Protein AF-A0A0B7IRH5-F1 (afdb_monomer_lite)

Structure (mmCIF, N/CA/C/O backbone):
data_AF-A0A0B7IRH5-F1
#
_entry.id   AF-A0A0B7IRH5-F1
#
loop_
_atom_site.group_PDB
_atom_site.id
_atom_site.type_symbol
_atom_site.label_atom_id
_atom_site.label_alt_id
_atom_site.label_comp_id
_atom_site.label_asym_id
_atom_site.label_entity_id
_atom_site.label_seq_id
_atom_site.pdbx_PDB_ins_code
_atom_site.Cartn_x
_atom_site.Cartn_y
_atom_site.Cartn_z
_atom_site.occupancy
_atom_site.B_iso_or_equiv
_atom_site.auth_seq_id
_atom_site.auth_comp_id
_atom_site.auth_asym_id
_atom_site.auth_atom_id
_atom_site.pdbx_PDB_model_num
ATOM 1 N N . MET A 1 1 ? -36.089 10.196 22.923 1.00 71.38 1 MET A N 1
ATOM 2 C CA . MET A 1 1 ? -34.919 9.959 22.041 1.00 71.38 1 MET A CA 1
ATOM 3 C C . MET A 1 1 ? -33.568 10.157 22.741 1.00 71.38 1 MET A C 1
ATOM 5 O O . MET A 1 1 ? -32.661 9.388 22.464 1.00 71.38 1 MET A O 1
ATOM 9 N N . PHE A 1 2 ? -33.430 11.099 23.689 1.00 75.88 2 PHE A N 1
ATOM 10 C CA . PHE A 1 2 ? -32.184 11.326 24.455 1.00 75.88 2 PHE A CA 1
ATOM 11 C C . PHE A 1 2 ? -31.640 10.102 25.220 1.00 75.88 2 PHE A C 1
ATOM 13 O O . PHE A 1 2 ? -30.429 9.938 25.331 1.00 75.88 2 PHE A O 1
ATOM 20 N N . ILE A 1 3 ? -32.523 9.212 25.679 1.00 86.00 3 ILE A N 1
ATOM 21 C CA . ILE A 1 3 ? -32.161 7.984 26.408 1.00 86.00 3 ILE A CA 1
ATOM 22 C C . ILE A 1 3 ? -31.302 7.038 25.549 1.00 86.00 3 ILE A C 1
ATOM 24 O O . ILE A 1 3 ? -30.361 6.433 26.054 1.00 86.00 3 ILE A O 1
ATOM 28 N N . TYR A 1 4 ? -31.554 6.960 24.237 1.00 89.12 4 TYR A N 1
ATOM 29 C CA . TYR A 1 4 ? -30.753 6.124 23.336 1.00 89.12 4 TYR A CA 1
ATOM 30 C C . TYR A 1 4 ? -29.306 6.614 23.220 1.00 89.12 4 TYR A C 1
ATOM 32 O O . TYR A 1 4 ? -28.387 5.803 23.164 1.00 89.12 4 TYR A O 1
ATOM 40 N N . ILE A 1 5 ? -29.093 7.933 23.234 1.00 90.81 5 ILE A N 1
ATOM 41 C CA . ILE A 1 5 ? -27.755 8.536 23.155 1.00 90.81 5 ILE A CA 1
ATOM 42 C C . ILE A 1 5 ? -26.970 8.275 24.449 1.00 90.81 5 ILE A C 1
ATOM 44 O O . ILE A 1 5 ? -25.772 8.002 24.396 1.00 90.81 5 ILE A O 1
ATOM 48 N N . GLN A 1 6 ? -27.637 8.307 25.608 1.00 87.44 6 GLN A N 1
ATOM 49 C CA . GLN A 1 6 ? -27.023 7.943 26.890 1.00 87.44 6 GLN A CA 1
ATOM 50 C C . GLN A 1 6 ? -26.656 6.460 26.947 1.00 87.44 6 GLN A C 1
ATOM 52 O O . GLN A 1 6 ? -25.513 6.148 27.262 1.00 87.44 6 GLN A O 1
ATOM 57 N N . LEU A 1 7 ? -27.563 5.564 26.547 1.00 90.56 7 LEU A N 1
ATOM 58 C CA . LEU A 1 7 ? -27.285 4.126 26.484 1.00 90.56 7 LEU A CA 1
ATOM 59 C C . LEU A 1 7 ? -26.096 3.809 25.570 1.00 90.56 7 LEU A C 1
ATOM 61 O O . LEU A 1 7 ? -25.189 3.084 25.972 1.00 90.56 7 LEU A O 1
ATOM 65 N N . PHE A 1 8 ? -26.046 4.409 24.376 1.00 93.62 8 PHE A N 1
ATOM 66 C CA . PHE A 1 8 ? -24.900 4.260 23.474 1.00 93.62 8 PHE A CA 1
ATOM 67 C C . PHE A 1 8 ? -23.595 4.751 24.109 1.00 93.62 8 PHE A C 1
ATOM 69 O O . PHE A 1 8 ? -22.562 4.090 23.990 1.00 93.62 8 PHE A O 1
ATOM 76 N N . LYS A 1 9 ? -23.633 5.889 24.813 1.00 92.56 9 LYS A N 1
ATOM 77 C CA . LYS A 1 9 ? -22.470 6.436 25.522 1.00 92.56 9 LYS A CA 1
ATOM 78 C C . LYS A 1 9 ? -21.999 5.502 26.643 1.00 92.56 9 LYS A C 1
ATOM 80 O O . LYS A 1 9 ? -20.794 5.306 26.797 1.00 92.56 9 LYS A O 1
ATOM 85 N N . GLU A 1 10 ? -22.924 4.905 27.389 1.00 91.00 10 GLU A N 1
ATOM 86 C CA . GLU A 1 10 ? -22.640 3.944 28.459 1.00 91.00 10 GLU A CA 1
ATOM 87 C C . GLU A 1 10 ? -21.970 2.676 27.907 1.00 91.00 10 GLU A C 1
ATOM 89 O O . GLU A 1 10 ? -20.906 2.274 28.383 1.00 91.00 10 GLU A O 1
ATOM 94 N N . SER A 1 11 ? -22.540 2.089 26.846 1.00 93.69 11 SER A N 1
ATOM 95 C CA . SER A 1 11 ? -22.007 0.886 26.195 1.00 93.69 11 SER A CA 1
ATOM 96 C C . SER A 1 11 ? -20.635 1.123 25.560 1.00 93.69 11 SER A C 1
ATOM 98 O O . SER A 1 11 ? -19.750 0.274 25.667 1.00 93.69 11 SER A O 1
ATOM 100 N N . PHE A 1 12 ? -20.416 2.290 24.949 1.00 94.19 12 PHE A N 1
ATOM 101 C CA . PHE A 1 12 ? -19.123 2.647 24.363 1.00 94.19 12 PHE A CA 1
ATOM 102 C C . PHE A 1 12 ? -18.045 2.848 25.436 1.00 94.19 12 PHE A C 1
ATOM 104 O O . PHE A 1 12 ? -16.923 2.356 25.309 1.00 94.19 12 PHE A O 1
ATOM 111 N N . ASN A 1 13 ? -18.394 3.515 26.540 1.00 92.94 13 ASN A N 1
ATOM 112 C CA . ASN A 1 13 ? -17.483 3.710 27.664 1.00 92.94 13 ASN A CA 1
ATOM 113 C C . ASN A 1 13 ? -17.130 2.379 28.357 1.00 92.94 13 ASN A C 1
ATOM 115 O O . ASN A 1 13 ? -15.984 2.173 28.761 1.00 92.94 13 ASN A O 1
ATOM 119 N N . PHE A 1 14 ? -18.093 1.457 28.451 1.00 91.62 14 PHE A N 1
ATOM 120 C CA . PHE A 1 14 ? -17.866 0.097 28.938 1.00 91.62 14 PHE A CA 1
ATOM 121 C C . PHE A 1 14 ? -16.908 -0.686 28.029 1.00 91.62 14 PHE A C 1
ATOM 123 O O . PHE A 1 14 ? -15.936 -1.263 28.516 1.00 91.62 14 PHE A O 1
ATOM 130 N N . ALA A 1 15 ? -17.113 -0.636 26.709 1.00 90.50 15 ALA A N 1
ATOM 131 C CA . ALA A 1 15 ? -16.235 -1.294 25.743 1.00 90.50 15 ALA A CA 1
ATOM 132 C C . ALA A 1 15 ? -14.791 -0.763 25.811 1.00 90.50 15 ALA A C 1
ATOM 134 O O . ALA A 1 15 ? -13.846 -1.550 25.847 1.00 90.50 15 ALA A O 1
ATOM 135 N N . ILE A 1 16 ? -14.602 0.559 25.907 1.00 91.00 16 ILE A N 1
ATOM 136 C CA . ILE A 1 16 ? -13.267 1.168 26.045 1.00 91.00 16 ILE A CA 1
ATOM 137 C C . ILE A 1 16 ? -12.573 0.719 27.335 1.00 91.00 16 ILE A C 1
ATOM 139 O O . ILE A 1 16 ? -11.374 0.425 27.311 1.00 91.00 16 ILE A O 1
ATOM 143 N N . LYS A 1 17 ? -13.300 0.653 28.458 1.00 89.44 17 LYS A N 1
ATOM 144 C CA . LYS A 1 17 ? -12.757 0.125 29.718 1.00 89.44 17 LYS A CA 1
ATOM 145 C C . LYS A 1 17 ? -12.322 -1.333 29.566 1.00 89.44 17 LYS A C 1
ATOM 147 O O . LYS A 1 17 ? -11.167 -1.638 29.843 1.00 89.44 17 LYS A O 1
ATOM 152 N N . ALA A 1 18 ? -13.181 -2.189 29.014 1.00 87.25 18 ALA A N 1
ATOM 153 C CA . ALA A 1 18 ? -12.875 -3.604 28.801 1.00 87.25 18 ALA A CA 1
ATOM 154 C C . ALA A 1 18 ? -11.661 -3.827 27.873 1.00 87.25 18 ALA A C 1
ATOM 156 O O . ALA A 1 18 ? -10.829 -4.702 28.125 1.00 87.25 18 ALA A O 1
ATOM 157 N N . LEU A 1 19 ? -11.512 -3.005 26.824 1.00 88.19 19 LEU A N 1
ATOM 158 C CA . LEU A 1 19 ? -10.350 -3.042 25.928 1.00 88.19 19 LEU A CA 1
ATOM 159 C C . LEU A 1 19 ? -9.048 -2.631 26.637 1.00 88.19 19 LEU A C 1
ATOM 161 O O . LEU A 1 19 ? -7.987 -3.188 26.342 1.00 88.19 19 LEU A O 1
ATOM 165 N N . ARG A 1 20 ? -9.126 -1.670 27.569 1.00 85.44 20 ARG A N 1
ATOM 166 C CA . ARG A 1 20 ? -7.993 -1.198 28.383 1.00 85.44 20 ARG A CA 1
ATOM 167 C C . ARG A 1 20 ? -7.605 -2.147 29.511 1.00 85.44 20 ARG A C 1
ATOM 169 O O . ARG A 1 20 ? -6.443 -2.100 29.911 1.00 85.44 20 ARG A O 1
ATOM 176 N N . ASP A 1 21 ? -8.516 -2.978 30.006 1.00 89.06 21 ASP A N 1
ATOM 177 C CA . ASP A 1 21 ? -8.206 -3.975 31.038 1.00 89.06 21 ASP A CA 1
ATOM 178 C C . ASP A 1 21 ? -7.342 -5.117 30.475 1.00 89.06 21 ASP A C 1
ATOM 180 O O . ASP A 1 21 ? -6.467 -5.636 31.163 1.00 89.06 21 ASP A O 1
ATOM 184 N N . ASN A 1 22 ? -7.494 -5.448 29.185 1.00 88.06 22 ASN A N 1
ATOM 185 C CA . ASN A 1 22 ? -6.726 -6.496 28.497 1.00 88.06 22 ASN A CA 1
ATOM 186 C C . ASN A 1 22 ? -5.774 -5.943 27.423 1.00 88.06 22 ASN A C 1
ATOM 188 O O . ASN A 1 22 ? -5.801 -6.379 26.269 1.00 88.06 22 ASN A O 1
ATOM 192 N N . LYS A 1 23 ? -4.899 -5.005 27.812 1.00 83.56 23 LYS A N 1
ATOM 193 C CA . LYS A 1 23 ? -4.013 -4.261 26.892 1.00 83.56 23 LYS A CA 1
ATOM 194 C C . LYS A 1 23 ? -3.192 -5.144 25.954 1.00 83.56 23 LYS A C 1
ATOM 196 O O . LYS A 1 23 ? -3.058 -4.808 24.787 1.00 83.56 23 LYS A O 1
ATOM 201 N N . LEU A 1 24 ? -2.641 -6.258 26.441 1.00 91.75 24 LEU A N 1
ATOM 202 C CA . LEU A 1 24 ? -1.759 -7.106 25.631 1.00 91.75 24 LEU A CA 1
ATOM 203 C C . LEU A 1 24 ? -2.528 -7.786 24.489 1.00 91.75 24 LEU A C 1
ATOM 205 O O . LEU A 1 24 ? -2.112 -7.735 23.337 1.00 91.75 24 LEU A O 1
ATOM 209 N N . ARG A 1 25 ? -3.686 -8.381 24.794 1.00 92.69 25 ARG A N 1
ATOM 210 C CA . ARG A 1 25 ? -4.498 -9.106 23.807 1.00 92.69 25 ARG A CA 1
ATOM 211 C C . ARG A 1 25 ? -5.052 -8.169 22.736 1.00 92.69 25 ARG A C 1
ATOM 213 O O . ARG A 1 25 ? -5.003 -8.489 21.552 1.00 92.69 25 ARG A O 1
ATOM 220 N N . THR A 1 26 ? -5.593 -7.029 23.154 1.00 92.38 26 THR A N 1
ATOM 221 C CA . THR A 1 26 ? -6.221 -6.067 22.243 1.00 92.38 26 THR A CA 1
ATOM 222 C C . THR A 1 26 ? -5.180 -5.358 21.383 1.00 92.38 26 THR A C 1
ATOM 224 O O . THR A 1 26 ? -5.403 -5.197 20.186 1.00 92.38 26 THR A O 1
ATOM 227 N N . PHE A 1 27 ? -4.014 -5.026 21.945 1.00 93.44 27 PHE A N 1
ATOM 228 C CA . PHE A 1 27 ? -2.918 -4.407 21.202 1.00 93.44 27 PHE A CA 1
ATOM 229 C C . PHE A 1 27 ? -2.318 -5.343 20.149 1.00 93.44 27 PHE A C 1
ATOM 231 O O . PHE A 1 27 ? -2.220 -4.947 18.991 1.00 93.44 27 PHE A O 1
ATOM 238 N N . LEU A 1 28 ? -1.975 -6.590 20.505 1.00 93.31 28 LEU A N 1
ATOM 239 C CA . LEU A 1 28 ? -1.399 -7.545 19.547 1.00 93.31 28 LEU A CA 1
ATOM 240 C C . LEU A 1 28 ? -2.372 -7.868 18.402 1.00 93.31 28 LEU A C 1
ATOM 242 O O . LEU A 1 28 ? -1.945 -7.973 17.255 1.00 93.31 28 LEU A O 1
ATOM 246 N N . SER A 1 29 ? -3.671 -7.987 18.697 1.00 94.12 29 SER A N 1
ATOM 247 C CA . SER A 1 29 ? -4.701 -8.229 17.677 1.00 94.12 29 SER A CA 1
ATOM 248 C C . SER A 1 29 ? -4.833 -7.050 16.707 1.00 94.12 29 SER A C 1
ATOM 250 O O . SER A 1 29 ? -4.809 -7.235 15.491 1.00 94.12 29 SER A O 1
ATOM 252 N N . LEU A 1 30 ? -4.892 -5.823 17.236 1.00 94.06 30 LEU A N 1
ATOM 253 C CA . LEU A 1 30 ? -4.966 -4.614 16.418 1.00 94.06 30 LEU A CA 1
ATOM 254 C C . LEU A 1 30 ? -3.724 -4.464 15.527 1.00 94.06 30 LEU A C 1
ATOM 256 O O . LEU A 1 30 ? -3.858 -4.191 14.338 1.00 94.06 30 LEU A O 1
ATOM 260 N N . LEU A 1 31 ? -2.531 -4.679 16.088 1.00 95.56 31 LEU A N 1
ATOM 261 C CA . LEU A 1 31 ? -1.258 -4.577 15.371 1.00 95.56 31 LEU A CA 1
ATOM 262 C C . LEU A 1 31 ? -1.160 -5.637 14.257 1.00 95.56 31 LEU A C 1
ATOM 264 O O . LEU A 1 31 ? -0.734 -5.340 13.144 1.00 95.56 31 LEU A O 1
ATOM 268 N N . GLY A 1 32 ? -1.612 -6.866 14.522 1.00 96.56 32 GLY A N 1
ATOM 269 C CA . GLY A 1 32 ? -1.643 -7.925 13.512 1.00 96.56 32 GLY A CA 1
ATOM 270 C C . GLY A 1 32 ? -2.526 -7.567 12.315 1.00 96.56 32 GLY A C 1
ATOM 271 O O . GLY A 1 32 ? -2.100 -7.696 11.167 1.00 96.56 32 GLY A O 1
ATOM 272 N N . VAL A 1 33 ? -3.736 -7.060 12.570 1.00 96.56 33 VAL A N 1
ATOM 273 C CA . VAL A 1 33 ? -4.666 -6.661 11.502 1.00 96.56 33 VAL A CA 1
ATOM 274 C C . VAL A 1 33 ? -4.135 -5.463 10.709 1.00 96.56 33 VAL A C 1
ATOM 276 O O . VAL A 1 33 ? -4.217 -5.467 9.481 1.00 96.56 33 VAL A O 1
ATOM 279 N N . THR A 1 34 ? -3.555 -4.455 11.368 1.00 96.56 34 THR A N 1
ATOM 280 C CA . THR A 1 34 ? -3.030 -3.265 10.675 1.00 96.56 34 THR A CA 1
ATOM 281 C C . THR A 1 34 ? -1.846 -3.606 9.776 1.00 96.56 34 THR A C 1
ATOM 283 O O . THR A 1 34 ? -1.820 -3.175 8.623 1.00 96.56 34 THR A O 1
ATOM 286 N N . VAL A 1 35 ? -0.906 -4.429 10.251 1.00 97.31 35 VAL A N 1
ATOM 287 C CA . VAL A 1 35 ? 0.232 -4.895 9.441 1.00 97.31 35 VAL A CA 1
ATOM 288 C C . VAL A 1 35 ? -0.235 -5.799 8.299 1.00 97.31 35 VAL A C 1
ATOM 290 O O . VAL A 1 35 ? 0.272 -5.676 7.185 1.00 97.31 35 VAL A O 1
ATOM 293 N N . GLY A 1 36 ? -1.234 -6.657 8.534 1.00 96.62 36 GLY A N 1
ATOM 294 C CA . GLY A 1 36 ? -1.795 -7.535 7.505 1.00 96.62 36 GLY A CA 1
ATOM 295 C C . GLY A 1 36 ? -2.414 -6.763 6.338 1.00 96.62 36 GLY A C 1
ATOM 296 O O . GLY A 1 36 ? -2.048 -6.983 5.183 1.00 96.62 36 GLY A O 1
ATOM 297 N N . ILE A 1 37 ? -3.301 -5.808 6.631 1.00 97.25 37 ILE A N 1
ATOM 298 C CA . ILE A 1 37 ? -3.944 -4.983 5.596 1.00 97.25 37 ILE A CA 1
ATOM 299 C C . ILE A 1 37 ? -2.902 -4.111 4.878 1.00 97.25 37 ILE A C 1
ATOM 301 O O . ILE A 1 37 ? -2.934 -4.000 3.652 1.00 97.25 37 ILE A O 1
ATOM 305 N N . PHE A 1 38 ? -1.940 -3.543 5.614 1.00 97.25 38 PHE A N 1
ATOM 306 C CA . PHE A 1 38 ? -0.870 -2.733 5.028 1.00 97.25 38 PHE A CA 1
ATOM 307 C C . PH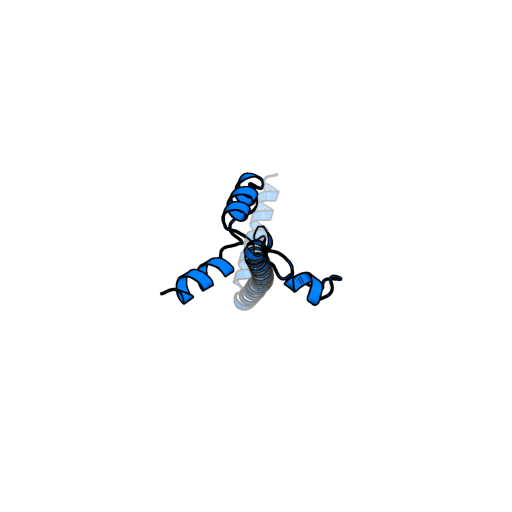E A 1 38 ? 0.006 -3.534 4.054 1.00 97.25 38 PHE A C 1
ATOM 309 O O . PHE A 1 38 ? 0.343 -3.038 2.981 1.00 97.25 38 PHE A O 1
ATOM 316 N N . SER A 1 39 ? 0.330 -4.788 4.385 1.00 97.50 39 SER A N 1
ATOM 317 C CA . SER A 1 39 ? 1.112 -5.670 3.515 1.00 97.50 39 SER A CA 1
ATOM 318 C C . SER A 1 39 ? 0.410 -5.935 2.180 1.00 97.50 39 SER A C 1
ATOM 320 O O . SER A 1 39 ? 1.034 -5.780 1.130 1.00 97.50 39 SER A O 1
ATOM 322 N N . ILE A 1 40 ? -0.890 -6.250 2.200 1.00 97.69 40 ILE A N 1
ATOM 323 C CA . ILE A 1 40 ? -1.665 -6.527 0.980 1.00 97.69 40 ILE A CA 1
ATOM 324 C C . ILE A 1 40 ? -1.727 -5.288 0.079 1.00 97.69 40 ILE A C 1
ATOM 326 O O . ILE A 1 40 ? -1.445 -5.380 -1.115 1.00 97.69 40 ILE A O 1
ATOM 330 N N . ILE A 1 41 ? -2.042 -4.118 0.646 1.00 97.44 41 ILE A N 1
ATOM 331 C CA . ILE A 1 41 ? -2.126 -2.862 -0.117 1.00 97.44 41 ILE A CA 1
ATOM 332 C C . ILE A 1 41 ? -0.759 -2.495 -0.713 1.00 97.44 41 ILE A C 1
ATOM 334 O O . ILE A 1 41 ? -0.683 -2.085 -1.872 1.00 97.44 41 ILE A O 1
ATOM 338 N N . SER A 1 42 ? 0.320 -2.672 0.056 1.00 97.38 42 SER A N 1
ATOM 339 C CA . SER A 1 42 ? 1.690 -2.378 -0.378 1.00 97.38 42 SER A CA 1
ATOM 340 C C . SER A 1 42 ? 2.115 -3.231 -1.574 1.00 97.38 42 SER A C 1
ATOM 342 O O . SER A 1 42 ? 2.598 -2.693 -2.569 1.00 97.38 42 SER A O 1
ATOM 344 N N . VAL A 1 43 ? 1.874 -4.546 -1.526 1.00 97.81 43 VAL A N 1
ATOM 345 C CA . VAL A 1 43 ? 2.224 -5.457 -2.628 1.00 97.81 43 VAL A CA 1
ATOM 346 C C . VAL A 1 43 ? 1.443 -5.118 -3.894 1.00 97.81 43 VAL A C 1
ATOM 348 O O . VAL A 1 43 ? 2.049 -5.018 -4.958 1.00 97.81 43 VAL A O 1
ATOM 351 N N . LEU A 1 44 ? 0.130 -4.884 -3.789 1.00 97.31 44 LEU A N 1
ATOM 352 C CA . LEU A 1 44 ? -0.690 -4.497 -4.943 1.00 97.31 44 LEU A CA 1
ATOM 353 C C . LEU A 1 44 ? -0.177 -3.197 -5.572 1.00 97.31 44 LEU A C 1
ATOM 355 O O . LEU A 1 44 ? 0.075 -3.144 -6.771 1.00 97.31 44 LEU A O 1
ATOM 359 N N . SER A 1 45 ? 0.104 -2.193 -4.741 1.00 96.81 45 SER A N 1
ATOM 360 C CA . SER A 1 45 ? 0.619 -0.897 -5.196 1.00 96.81 45 SER A CA 1
ATOM 361 C C . SER A 1 45 ? 1.995 -1.015 -5.857 1.00 96.81 45 SER A C 1
ATOM 363 O O . SER A 1 45 ? 2.267 -0.351 -6.855 1.00 96.81 45 SER A O 1
ATOM 365 N N . ALA A 1 46 ? 2.875 -1.859 -5.315 1.00 96.88 46 ALA A N 1
ATOM 366 C CA . ALA A 1 46 ? 4.198 -2.102 -5.877 1.00 96.88 46 ALA A CA 1
ATOM 367 C C . ALA A 1 46 ? 4.114 -2.794 -7.245 1.00 96.88 46 ALA A C 1
ATOM 369 O O . ALA A 1 46 ? 4.806 -2.384 -8.177 1.00 96.88 46 ALA A O 1
ATOM 370 N N . VAL A 1 47 ? 3.247 -3.803 -7.382 1.00 96.75 47 VAL A N 1
ATOM 371 C CA . VAL A 1 47 ? 3.015 -4.506 -8.652 1.00 96.75 47 VAL A CA 1
ATOM 372 C C . VAL A 1 47 ? 2.413 -3.564 -9.691 1.00 96.75 47 VAL A C 1
ATOM 374 O O . VAL A 1 47 ? 2.909 -3.512 -10.815 1.00 96.75 47 VAL A O 1
ATOM 377 N N . ASP A 1 48 ? 1.406 -2.776 -9.318 1.00 95.38 48 ASP A N 1
ATOM 378 C CA . ASP A 1 48 ? 0.769 -1.817 -10.222 1.00 95.38 48 ASP A CA 1
ATOM 379 C C . ASP A 1 48 ? 1.747 -0.726 -10.669 1.00 95.38 48 ASP A C 1
ATOM 381 O O . ASP A 1 48 ? 1.821 -0.395 -11.854 1.00 95.38 48 ASP A O 1
ATOM 385 N N . SER A 1 49 ? 2.550 -0.205 -9.738 1.00 94.50 49 SER A N 1
ATOM 386 C CA . SER A 1 49 ? 3.599 0.775 -10.025 1.00 94.50 49 SER A CA 1
ATOM 387 C C . SER A 1 49 ? 4.649 0.214 -10.982 1.00 94.50 49 SER A C 1
ATOM 389 O O . SER A 1 49 ? 5.007 0.865 -11.963 1.00 94.50 49 SER A O 1
ATOM 391 N N . LEU A 1 50 ? 5.101 -1.022 -10.750 1.00 93.88 50 LEU A N 1
ATOM 392 C CA . LEU A 1 50 ? 6.067 -1.681 -11.620 1.00 93.88 50 LEU A CA 1
ATOM 393 C C . LEU A 1 50 ? 5.484 -1.928 -13.013 1.00 93.88 50 LEU A C 1
ATOM 395 O O . LEU A 1 50 ? 6.133 -1.623 -14.009 1.00 93.88 50 LEU A O 1
ATOM 399 N N . ASN A 1 51 ? 4.254 -2.435 -13.096 1.00 92.94 51 ASN A N 1
ATOM 400 C CA . ASN A 1 51 ? 3.585 -2.683 -14.367 1.00 92.94 51 ASN A CA 1
ATOM 401 C C . ASN A 1 51 ? 3.419 -1.383 -15.166 1.00 92.94 51 ASN A C 1
ATOM 403 O O . ASN A 1 51 ? 3.740 -1.329 -16.352 1.00 92.94 51 ASN A O 1
ATOM 407 N N . ARG A 1 52 ? 2.998 -0.307 -14.498 1.00 90.38 52 ARG A N 1
ATOM 408 C CA . ARG A 1 52 ? 2.898 1.018 -15.105 1.00 90.38 52 ARG A CA 1
ATOM 409 C C . ARG A 1 52 ? 4.258 1.534 -15.567 1.00 90.38 52 ARG A C 1
ATOM 411 O O . ARG A 1 52 ? 4.359 2.008 -16.692 1.00 90.38 52 ARG A O 1
ATOM 418 N N . ASN A 1 53 ? 5.298 1.415 -14.748 1.00 88.62 53 ASN A N 1
ATOM 419 C CA . ASN A 1 53 ? 6.639 1.857 -15.116 1.00 88.62 53 ASN A CA 1
ATOM 420 C C . ASN A 1 53 ? 7.179 1.072 -16.321 1.00 88.62 53 ASN A C 1
ATOM 422 O O . ASN A 1 53 ? 7.729 1.665 -17.244 1.00 88.62 53 ASN A O 1
ATOM 426 N N . ILE A 1 54 ? 6.974 -0.245 -16.361 1.00 87.56 54 ILE A N 1
ATOM 427 C CA . ILE A 1 54 ? 7.357 -1.084 -17.501 1.00 87.56 54 ILE A CA 1
ATOM 428 C C . ILE A 1 54 ? 6.579 -0.669 -18.753 1.00 87.56 54 ILE A C 1
ATOM 430 O O . ILE A 1 54 ? 7.187 -0.457 -19.800 1.00 87.56 54 ILE A O 1
ATOM 434 N N . GLN A 1 55 ? 5.259 -0.498 -18.655 1.00 82.69 55 GLN A N 1
ATOM 435 C CA . GLN A 1 55 ? 4.438 -0.044 -19.778 1.00 82.69 55 GLN A CA 1
ATOM 436 C C . GLN A 1 55 ? 4.839 1.347 -20.268 1.00 82.69 55 GLN A C 1
ATOM 438 O O . GLN A 1 55 ? 4.866 1.557 -21.474 1.00 82.69 55 GLN A O 1
ATOM 443 N N . GLU A 1 56 ? 5.173 2.286 -19.384 1.00 80.25 56 GLU A N 1
ATOM 444 C CA . GLU A 1 56 ? 5.632 3.629 -19.755 1.00 80.25 56 GLU A CA 1
ATOM 445 C C . GLU A 1 56 ? 6.990 3.583 -20.471 1.00 80.25 56 GLU A C 1
ATOM 447 O O . GLU A 1 56 ? 7.140 4.193 -21.530 1.00 80.25 56 GLU A O 1
ATOM 452 N N . ASN A 1 57 ? 7.955 2.810 -19.959 1.00 76.50 57 ASN A N 1
ATOM 453 C CA . ASN A 1 57 ? 9.269 2.657 -20.591 1.00 76.50 57 ASN A CA 1
ATOM 454 C C . ASN A 1 57 ? 9.178 1.960 -21.959 1.00 76.50 57 ASN A C 1
ATOM 456 O O . ASN A 1 57 ? 9.786 2.414 -22.927 1.00 76.50 57 ASN A O 1
ATOM 460 N N . LEU A 1 58 ? 8.391 0.884 -22.062 1.00 70.12 58 LEU A N 1
ATOM 461 C CA . LEU A 1 58 ? 8.182 0.166 -23.322 1.00 70.12 58 LEU A CA 1
ATOM 462 C C . LEU A 1 58 ? 7.346 0.982 -24.314 1.00 70.12 58 LEU A C 1
ATOM 464 O O . LEU A 1 58 ? 7.691 1.043 -25.488 1.00 70.12 58 LEU A O 1
ATOM 468 N N . SER A 1 59 ? 6.306 1.686 -23.858 1.00 62.41 59 SER A N 1
ATOM 469 C CA . SER A 1 59 ? 5.533 2.599 -24.713 1.00 62.41 59 SER A CA 1
ATOM 470 C C . SER A 1 59 ? 6.380 3.769 -25.207 1.00 62.41 59 SER A C 1
ATOM 472 O O . SER A 1 59 ? 6.152 4.245 -26.312 1.00 62.41 59 SER A O 1
ATOM 474 N N . GLY A 1 60 ? 7.356 4.239 -24.425 1.00 59.34 60 GLY A N 1
ATOM 475 C CA . GLY A 1 60 ? 8.315 5.252 -24.869 1.00 59.34 60 GLY A CA 1
ATOM 476 C C . GLY A 1 60 ? 9.212 4.771 -26.015 1.00 59.34 60 GLY A C 1
ATOM 477 O O . GLY A 1 60 ? 9.579 5.569 -26.874 1.00 59.34 60 GLY A O 1
ATOM 478 N N . LEU A 1 61 ? 9.517 3.471 -26.057 1.00 59.34 61 LEU A N 1
ATOM 479 C CA . LEU A 1 61 ? 10.280 2.831 -27.133 1.00 59.34 61 LEU A CA 1
ATOM 480 C C . LEU A 1 61 ? 9.407 2.468 -28.349 1.00 59.34 61 LEU A C 1
ATOM 482 O O . LEU A 1 61 ? 9.894 2.525 -29.474 1.00 59.34 61 LEU A O 1
ATOM 486 N N . ASP A 1 62 ? 8.132 2.130 -28.140 1.00 56.41 62 ASP A N 1
ATOM 487 C CA . ASP A 1 62 ? 7.249 1.577 -29.178 1.00 56.41 62 ASP A CA 1
ATOM 488 C C . ASP A 1 62 ? 6.301 2.608 -29.824 1.00 56.41 62 ASP A C 1
ATOM 490 O O . ASP A 1 62 ? 5.943 2.477 -30.991 1.00 56.41 62 ASP A O 1
ATOM 494 N N . LYS A 1 63 ? 5.899 3.689 -29.132 1.00 53.22 63 LYS A N 1
ATOM 495 C CA . LYS A 1 63 ? 4.804 4.535 -29.651 1.00 53.22 63 LYS A CA 1
ATOM 496 C C . LYS A 1 63 ? 5.140 5.413 -30.853 1.00 53.22 63 LYS A C 1
ATOM 498 O O . LYS A 1 63 ? 4.197 5.788 -31.536 1.00 53.22 63 LYS A O 1
ATOM 503 N N . ASN A 1 64 ? 6.398 5.784 -31.112 1.00 52.97 64 ASN A N 1
ATOM 504 C CA . ASN A 1 64 ? 6.694 6.810 -32.133 1.00 52.97 64 ASN A CA 1
ATOM 505 C C . ASN A 1 64 ? 8.018 6.650 -32.910 1.00 52.97 64 ASN A C 1
ATOM 507 O O . ASN A 1 64 ? 8.337 7.517 -33.725 1.00 52.97 64 ASN A O 1
ATOM 511 N N . ALA A 1 65 ? 8.789 5.575 -32.715 1.00 54.50 65 ALA A N 1
ATOM 512 C CA . ALA A 1 65 ? 10.070 5.395 -33.402 1.00 54.50 65 ALA A CA 1
ATOM 513 C C . ALA A 1 65 ? 9.910 4.579 -34.699 1.00 54.50 65 ALA A C 1
ATOM 515 O O . ALA A 1 65 ? 10.061 3.360 -34.720 1.00 54.50 65 ALA A O 1
ATOM 516 N N . MET A 1 66 ? 9.621 5.251 -35.817 1.00 53.00 66 MET A N 1
ATOM 517 C CA . MET A 1 66 ? 9.672 4.614 -37.139 1.00 53.00 66 MET A CA 1
ATOM 518 C C . MET A 1 66 ? 11.125 4.559 -37.634 1.00 53.00 66 MET A C 1
ATOM 520 O O . MET A 1 66 ? 11.712 5.582 -37.993 1.00 53.00 66 MET A O 1
ATOM 524 N N . TYR A 1 67 ? 11.705 3.358 -37.674 1.00 55.03 67 TYR A N 1
ATOM 525 C CA . TYR A 1 67 ? 13.045 3.124 -38.216 1.00 55.03 67 TYR A CA 1
ATOM 526 C C . TYR A 1 67 ? 12.982 2.914 -39.733 1.00 55.03 67 TYR A C 1
ATOM 528 O O . TYR A 1 67 ? 12.557 1.862 -40.210 1.00 55.03 67 TYR A O 1
ATOM 536 N N . ILE A 1 68 ? 13.443 3.898 -40.507 1.00 59.34 68 ILE A N 1
ATOM 537 C CA . ILE A 1 68 ? 13.562 3.779 -41.965 1.00 59.34 68 ILE A CA 1
ATOM 538 C C . ILE A 1 68 ? 14.971 3.281 -42.279 1.00 59.34 68 ILE A C 1
ATOM 540 O O . ILE A 1 68 ? 15.958 4.000 -42.128 1.00 59.34 68 ILE A O 1
ATOM 544 N N . SER A 1 69 ? 15.087 2.022 -42.692 1.00 59.66 69 SER A N 1
ATOM 545 C CA . SER A 1 69 ? 16.373 1.430 -43.057 1.00 59.66 69 SER A CA 1
ATOM 546 C C . SER A 1 69 ? 16.239 0.510 -44.268 1.00 59.66 69 SER A C 1
ATOM 548 O O . SER A 1 69 ? 15.190 -0.080 -44.511 1.00 59.66 69 SER A O 1
ATOM 550 N N . LYS A 1 70 ? 17.328 0.385 -45.040 1.00 57.00 70 LYS A N 1
ATOM 551 C CA . LYS A 1 70 ? 17.417 -0.479 -46.234 1.00 57.00 70 LYS A CA 1
ATOM 552 C C . LYS A 1 70 ? 17.196 -1.968 -45.913 1.00 57.00 70 LYS A C 1
ATOM 554 O O . LYS A 1 70 ? 16.876 -2.757 -46.800 1.00 57.00 70 LYS A O 1
ATOM 559 N N . PHE A 1 71 ? 17.375 -2.357 -44.652 1.00 60.84 71 PHE A N 1
ATOM 560 C CA . PHE A 1 71 ? 17.238 -3.727 -44.181 1.00 60.84 71 PHE A CA 1
ATOM 561 C C . PHE A 1 71 ? 16.129 -3.804 -43.136 1.00 60.84 71 PHE A C 1
ATOM 563 O O . PHE A 1 71 ? 16.225 -3.183 -42.087 1.00 60.84 71 PHE A O 1
ATOM 570 N N . SER A 1 72 ? 15.086 -4.588 -43.411 1.00 57.88 72 SER A N 1
ATOM 571 C CA . SER A 1 72 ? 14.056 -4.871 -42.409 1.00 57.88 72 SER A CA 1
ATOM 572 C C . SER A 1 72 ? 14.652 -5.683 -41.256 1.00 57.88 72 SER A C 1
ATOM 574 O O . SER A 1 72 ? 15.344 -6.676 -41.491 1.00 57.88 72 SER A O 1
ATOM 576 N N . PHE A 1 73 ? 14.364 -5.266 -40.023 1.00 58.66 73 PHE A N 1
ATOM 577 C CA . PHE A 1 73 ? 14.745 -5.976 -38.799 1.00 58.66 73 PHE A CA 1
ATOM 578 C C . PHE A 1 73 ? 13.835 -7.185 -38.499 1.00 58.66 73 PHE A C 1
ATOM 580 O O . PHE A 1 73 ? 14.130 -7.954 -37.588 1.00 58.66 73 PHE A O 1
ATOM 587 N N . GLY A 1 74 ? 12.752 -7.377 -39.265 1.00 66.06 74 GLY A N 1
ATOM 588 C CA . GLY A 1 74 ? 11.826 -8.506 -39.140 1.00 66.06 74 GLY A CA 1
ATOM 589 C C . GLY A 1 74 ? 11.979 -9.564 -40.245 1.00 66.06 74 GLY A C 1
ATOM 590 O O . GLY A 1 74 ? 12.607 -9.306 -41.282 1.00 66.06 74 GLY A O 1
ATOM 591 N N . PRO A 1 75 ? 11.392 -10.764 -40.063 1.00 61.84 75 PRO A N 1
ATOM 592 C CA . PRO A 1 75 ? 11.288 -11.752 -41.132 1.00 61.84 75 PRO A CA 1
ATOM 593 C C . PRO A 1 75 ? 10.530 -11.135 -42.314 1.00 61.84 75 PRO A C 1
ATOM 595 O O . PRO A 1 75 ? 9.480 -10.523 -42.144 1.00 61.84 75 PRO A O 1
ATOM 598 N N . THR A 1 76 ? 11.103 -11.232 -43.511 1.00 66.44 76 THR A N 1
ATOM 599 C CA . THR A 1 76 ? 10.534 -10.650 -44.732 1.00 66.44 76 THR A CA 1
ATOM 600 C C . THR A 1 76 ? 10.576 -11.666 -45.858 1.00 66.44 76 THR A C 1
ATOM 602 O O . THR A 1 76 ? 11.599 -12.322 -46.056 1.00 66.44 76 THR A O 1
ATOM 605 N N . ASP A 1 77 ? 9.496 -11.723 -46.635 1.00 75.44 77 ASP A N 1
ATOM 606 C CA . ASP A 1 77 ? 9.328 -12.635 -47.777 1.00 75.44 77 ASP A CA 1
ATOM 607 C C . ASP A 1 77 ? 10.198 -12.261 -48.992 1.00 75.44 77 ASP A C 1
ATOM 609 O O . ASP A 1 77 ? 10.217 -12.950 -50.010 1.00 75.44 77 ASP A O 1
ATOM 613 N N . VAL A 1 78 ? 10.947 -11.156 -48.897 1.00 74.06 78 VAL A N 1
ATOM 614 C CA . VAL A 1 78 ? 11.767 -10.624 -49.988 1.00 74.06 78 VAL A CA 1
ATOM 615 C C . VAL A 1 78 ? 13.132 -11.332 -50.037 1.00 74.06 78 VAL A C 1
ATOM 617 O O . VAL A 1 78 ? 13.870 -11.310 -49.043 1.00 74.06 78 VAL A O 1
ATOM 620 N N . PRO A 1 79 ? 13.544 -11.903 -51.184 1.00 73.56 79 PRO A N 1
ATOM 621 C CA . PRO A 1 79 ? 14.847 -12.546 -51.333 1.00 73.56 79 PRO A CA 1
ATOM 622 C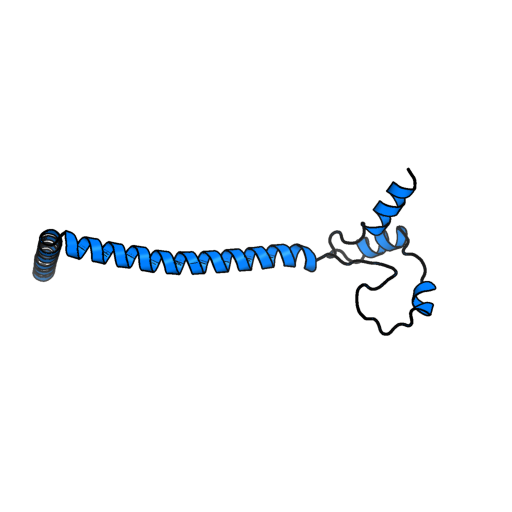 C . PRO A 1 79 ? 16.023 -11.599 -51.053 1.00 73.56 79 PRO A C 1
ATOM 624 O O . PRO A 1 79 ? 16.046 -10.444 -51.484 1.00 73.56 79 PRO A O 1
ATOM 627 N N . ARG A 1 80 ? 17.063 -12.101 -50.369 1.00 68.69 80 ARG A N 1
ATOM 628 C CA . ARG A 1 80 ? 18.221 -11.300 -49.914 1.00 68.69 80 ARG A CA 1
ATOM 629 C C . ARG A 1 80 ? 18.905 -10.512 -51.036 1.00 68.69 80 ARG A C 1
ATOM 631 O O . ARG A 1 80 ? 19.311 -9.378 -50.807 1.00 68.69 80 ARG A O 1
ATOM 638 N N . TRP A 1 81 ? 19.028 -11.102 -52.220 1.00 70.94 81 TRP A N 1
ATOM 639 C CA . TRP A 1 81 ? 19.701 -10.491 -53.367 1.00 70.94 81 TRP A CA 1
ATOM 640 C C . TRP A 1 81 ? 18.938 -9.283 -53.930 1.00 70.94 81 TRP A C 1
ATOM 642 O O . TRP A 1 81 ? 19.567 -8.304 -54.316 1.00 70.94 81 TRP A O 1
ATOM 652 N N . GLN A 1 82 ? 17.601 -9.288 -53.888 1.00 72.94 82 GLN A N 1
ATOM 653 C CA . GLN A 1 82 ? 16.792 -8.124 -54.272 1.00 72.94 82 GLN A CA 1
ATOM 654 C C . GLN A 1 82 ? 16.952 -6.983 -53.265 1.00 72.94 82 GLN A C 1
ATOM 656 O O . GLN A 1 82 ? 17.044 -5.822 -53.655 1.00 72.94 82 GLN A O 1
ATOM 661 N N . ARG A 1 83 ? 17.090 -7.309 -51.971 1.00 64.38 83 ARG A N 1
ATOM 662 C CA . ARG A 1 83 ? 17.287 -6.299 -50.917 1.00 64.38 83 ARG A CA 1
ATOM 663 C C . ARG A 1 83 ? 18.584 -5.504 -51.067 1.00 64.38 83 ARG A C 1
ATOM 665 O O . ARG A 1 83 ? 18.644 -4.331 -50.706 1.00 64.38 83 ARG A O 1
ATOM 672 N N . LEU A 1 84 ? 19.628 -6.125 -51.613 1.00 69.12 84 LEU A N 1
ATOM 673 C CA . LEU A 1 84 ? 20.916 -5.464 -51.832 1.00 69.12 84 LEU A CA 1
ATOM 674 C C . LEU A 1 84 ? 20.851 -4.396 -52.931 1.00 69.12 84 LEU A C 1
ATOM 676 O O . LEU A 1 84 ? 21.598 -3.419 -52.849 1.00 69.12 84 LEU A O 1
ATOM 680 N N . ASN A 1 85 ? 19.916 -4.527 -53.874 1.00 74.38 85 ASN A N 1
ATOM 681 C CA . ASN A 1 85 ? 19.733 -3.593 -54.985 1.00 74.38 85 ASN A CA 1
ATOM 682 C C . ASN A 1 85 ? 18.918 -2.344 -54.615 1.00 74.38 85 ASN A C 1
ATOM 684 O O . ASN A 1 85 ? 18.861 -1.412 -55.413 1.00 74.38 85 ASN A O 1
ATOM 688 N N . PHE A 1 86 ? 18.305 -2.283 -53.425 1.00 73.88 86 PHE A N 1
ATOM 689 C CA . PHE A 1 86 ? 17.556 -1.091 -53.027 1.00 73.88 86 PHE A CA 1
ATOM 690 C C . PHE A 1 86 ? 18.475 0.134 -52.874 1.00 73.88 86 PHE A C 1
ATOM 692 O O . PHE A 1 86 ? 19.575 0.010 -52.307 1.00 73.88 86 PHE A O 1
ATOM 699 N N . PRO A 1 87 ? 18.043 1.316 -53.355 1.00 70.38 87 PRO A N 1
ATOM 700 C CA . PRO A 1 87 ? 18.791 2.552 -53.177 1.00 70.38 87 PRO A CA 1
ATOM 701 C C . PRO A 1 87 ? 18.956 2.874 -51.687 1.00 70.38 87 PRO A C 1
ATOM 703 O O . PRO A 1 87 ? 18.155 2.478 -50.839 1.00 70.38 87 PRO A O 1
ATOM 706 N N . GLN A 1 88 ? 20.054 3.549 -51.355 1.00 67.81 88 GLN A N 1
ATOM 707 C CA . GLN A 1 88 ? 20.305 4.006 -49.990 1.00 67.81 88 GLN A CA 1
ATOM 708 C C . GLN A 1 88 ? 19.390 5.188 -49.658 1.00 67.81 88 GLN A C 1
ATOM 710 O O . GLN A 1 88 ? 19.234 6.088 -50.480 1.00 67.81 88 GLN A O 1
ATOM 715 N N . VAL A 1 89 ? 18.835 5.193 -48.445 1.00 69.88 89 VAL A N 1
ATOM 716 C CA . VAL A 1 89 ? 17.977 6.280 -47.956 1.00 69.88 89 VAL A CA 1
ATOM 717 C C . VAL A 1 89 ? 18.788 7.577 -47.911 1.00 69.88 89 VAL A C 1
ATOM 719 O O . VAL A 1 89 ? 19.847 7.637 -47.275 1.00 69.88 89 VAL A O 1
ATOM 722 N N . THR A 1 90 ? 18.308 8.603 -48.610 1.00 72.31 90 THR A N 1
ATOM 723 C CA . THR A 1 90 ? 18.951 9.916 -48.725 1.00 72.31 90 THR A CA 1
ATOM 724 C C . THR A 1 90 ? 18.352 10.901 -47.720 1.00 72.31 90 THR A C 1
ATOM 726 O O . THR A 1 90 ? 17.182 10.824 -47.356 1.00 72.31 90 THR A O 1
ATOM 729 N N . TYR A 1 91 ? 19.150 11.872 -47.267 1.00 69.31 91 TYR A N 1
ATOM 730 C CA . TYR A 1 91 ? 18.719 12.873 -46.281 1.00 69.31 91 TYR A CA 1
ATOM 731 C C . TYR A 1 91 ? 17.508 13.711 -46.742 1.00 69.31 91 TYR A C 1
ATOM 733 O O . TYR A 1 91 ? 16.660 14.079 -45.934 1.00 69.31 91 TYR A O 1
ATOM 741 N N . SER A 1 92 ? 17.382 13.973 -48.045 1.00 71.06 92 SER A N 1
ATOM 742 C CA . SER A 1 92 ? 16.231 14.676 -48.626 1.00 71.06 92 SER A CA 1
ATOM 743 C C . SER A 1 92 ? 14.918 13.898 -48.493 1.00 71.06 92 SER A C 1
ATOM 745 O O . SER A 1 92 ? 13.870 14.500 -48.287 1.00 71.06 92 SER A O 1
ATOM 747 N N . GLU A 1 93 ? 14.972 12.567 -48.577 1.00 68.81 93 GLU A N 1
ATOM 748 C CA . GLU A 1 93 ? 13.807 11.686 -48.419 1.00 68.81 93 GLU A CA 1
ATOM 749 C C . GLU A 1 93 ? 13.364 11.632 -46.951 1.00 68.81 93 GLU A C 1
ATOM 751 O O . GLU A 1 93 ? 12.171 11.628 -46.660 1.00 68.81 93 GLU A O 1
ATOM 756 N N . TYR A 1 94 ? 14.322 11.685 -46.020 1.00 68.56 94 TYR A N 1
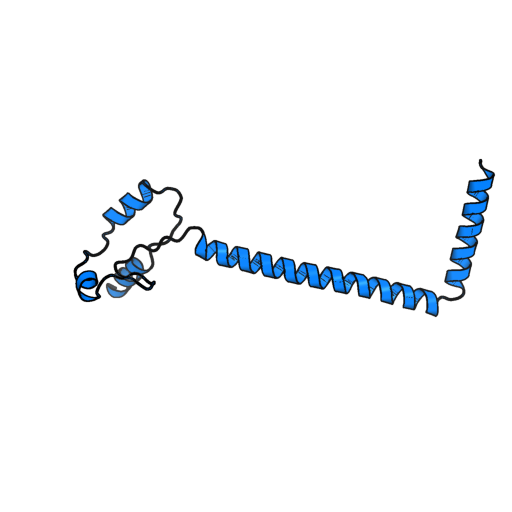ATOM 757 C CA . TYR A 1 94 ? 14.042 11.825 -44.591 1.00 68.56 94 TYR A CA 1
ATOM 758 C C . TYR A 1 94 ? 13.298 13.133 -44.275 1.00 68.56 94 TYR A C 1
ATOM 760 O O . TYR A 1 94 ? 12.274 13.111 -43.594 1.00 68.56 94 TYR A O 1
ATOM 768 N N . GLU A 1 95 ? 13.769 14.267 -44.804 1.00 71.25 95 GLU A N 1
ATOM 769 C CA . GLU A 1 95 ? 13.119 15.569 -44.597 1.00 71.25 95 GLU A CA 1
ATOM 770 C C . GLU A 1 95 ? 11.727 15.646 -45.246 1.00 71.25 95 GLU A C 1
ATOM 772 O O . GLU A 1 95 ? 10.839 16.305 -44.705 1.00 71.25 95 GLU A O 1
ATOM 777 N N . PHE A 1 96 ? 11.508 14.949 -46.366 1.00 73.31 96 PHE A N 1
ATOM 778 C CA . PHE A 1 96 ? 10.185 14.814 -46.981 1.00 73.31 96 PHE A CA 1
ATOM 779 C C . PHE A 1 96 ? 9.222 14.033 -46.075 1.00 73.31 96 PHE A C 1
ATOM 781 O O . PHE A 1 96 ? 8.157 14.536 -45.725 1.00 73.31 96 PHE A O 1
ATOM 788 N N . ILE A 1 97 ? 9.621 12.847 -45.606 1.00 72.12 97 ILE A N 1
ATOM 789 C CA . ILE A 1 97 ? 8.773 11.996 -44.755 1.00 72.12 97 ILE A CA 1
ATOM 790 C C . ILE A 1 97 ? 8.468 12.674 -43.411 1.00 72.12 97 ILE A C 1
ATOM 792 O O . ILE A 1 97 ? 7.344 12.596 -42.920 1.00 72.12 97 ILE A O 1
ATOM 796 N N . ARG A 1 98 ? 9.437 13.399 -42.840 1.00 67.19 98 ARG A N 1
ATOM 797 C CA . ARG A 1 98 ? 9.251 14.178 -41.607 1.00 67.19 98 ARG A CA 1
ATOM 798 C C . ARG A 1 98 ? 8.195 15.279 -41.747 1.00 67.19 98 ARG A C 1
ATOM 800 O O . ARG A 1 98 ? 7.516 15.587 -40.773 1.00 67.19 98 ARG A O 1
ATOM 807 N N . LYS A 1 99 ? 8.082 15.898 -42.925 1.00 71.50 99 LYS A N 1
ATOM 808 C CA . LYS A 1 99 ? 7.098 16.962 -43.185 1.00 71.50 99 LYS A CA 1
ATOM 809 C C . LYS A 1 99 ? 5.695 16.411 -43.418 1.00 71.50 99 LYS A C 1
ATOM 811 O O . LYS A 1 99 ? 4.738 17.003 -42.933 1.00 71.50 99 LYS A O 1
ATOM 816 N N . GLU A 1 100 ? 5.589 15.286 -44.117 1.00 75.69 100 GLU A N 1
ATOM 817 C CA . GLU A 1 100 ? 4.304 14.667 -44.464 1.00 75.69 100 GLU A CA 1
ATOM 818 C C . GLU A 1 100 ? 3.701 13.840 -43.312 1.00 75.69 100 GLU A C 1
ATOM 820 O O . GLU A 1 100 ? 2.488 13.635 -43.266 1.00 75.69 100 GLU A O 1
ATOM 825 N N . VAL A 1 101 ? 4.517 13.378 -42.352 1.00 70.25 101 VAL A N 1
ATOM 826 C CA . VAL A 1 101 ? 4.063 12.533 -41.232 1.00 70.25 101 VAL A CA 1
ATOM 827 C C . VAL A 1 101 ? 4.351 13.198 -39.873 1.00 70.25 101 VAL A C 1
ATOM 829 O O . VAL A 1 101 ? 5.358 12.899 -39.228 1.00 70.25 101 VAL A O 1
ATOM 832 N N . PRO A 1 102 ? 3.455 14.074 -39.377 1.00 59.34 102 PRO A N 1
ATOM 833 C CA . PRO A 1 102 ? 3.697 14.900 -38.186 1.00 59.34 102 PRO A CA 1
ATOM 834 C C . PRO A 1 102 ? 3.695 14.141 -36.845 1.00 59.34 102 PRO A C 1
ATOM 836 O O . PRO A 1 102 ? 4.111 14.701 -35.833 1.00 59.34 102 PRO A O 1
ATOM 839 N N . ASN A 1 103 ? 3.242 12.882 -36.810 1.00 60.62 103 ASN A N 1
ATOM 840 C CA . ASN A 1 103 ? 3.103 12.103 -35.571 1.00 60.62 103 ASN A CA 1
ATOM 841 C C . ASN A 1 103 ? 4.300 11.193 -35.248 1.00 60.62 103 ASN A C 1
ATOM 843 O O . ASN A 1 103 ? 4.306 10.565 -34.197 1.00 60.62 103 ASN A O 1
ATOM 847 N N . VAL A 1 104 ? 5.322 11.116 -36.103 1.00 58.12 104 VAL A N 1
ATOM 848 C CA . VAL A 1 104 ? 6.480 10.235 -35.880 1.00 58.12 104 VAL A CA 1
ATOM 849 C C . VAL A 1 104 ? 7.627 11.039 -35.263 1.00 58.12 104 VAL A C 1
ATOM 851 O O . VAL A 1 104 ? 8.367 11.745 -35.948 1.00 58.12 104 VAL A O 1
ATOM 854 N N . TRP A 1 105 ? 7.775 10.945 -33.941 1.00 51.44 105 TRP A N 1
ATOM 855 C CA . TRP A 1 105 ? 8.866 11.574 -33.194 1.00 51.44 105 TRP A CA 1
ATOM 856 C C . TRP A 1 105 ? 10.149 10.729 -33.257 1.00 51.44 105 TRP A C 1
ATOM 858 O O . TRP A 1 105 ? 10.217 9.651 -32.682 1.00 51.44 105 TRP A O 1
ATOM 868 N N . ASN A 1 106 ? 11.192 11.277 -33.895 1.00 53.72 106 ASN A N 1
ATOM 869 C CA . ASN A 1 106 ? 12.613 10.937 -33.707 1.00 53.72 106 ASN A CA 1
ATOM 870 C C . ASN A 1 106 ? 12.979 9.435 -33.726 1.00 53.72 106 ASN A C 1
ATOM 872 O O . ASN A 1 106 ? 13.329 8.862 -32.699 1.00 53.72 106 ASN A O 1
ATOM 876 N N . GLY A 1 107 ? 13.004 8.812 -34.910 1.00 50.09 107 GLY A N 1
ATOM 877 C CA . GLY A 1 107 ? 13.401 7.400 -35.053 1.00 50.09 107 GLY A CA 1
ATOM 878 C C . GLY A 1 107 ? 14.461 7.076 -36.109 1.00 50.09 107 GLY A C 1
ATOM 879 O O . GLY A 1 107 ? 14.734 5.903 -36.335 1.00 50.09 107 GLY A O 1
ATOM 880 N N . SER A 1 108 ? 15.078 8.057 -36.780 1.00 52.38 108 SER A N 1
ATOM 881 C CA . SER A 1 108 ? 15.958 7.767 -37.930 1.00 52.38 108 SER A CA 1
ATOM 882 C C . SER A 1 108 ? 17.298 8.516 -37.917 1.00 52.38 108 SER A C 1
ATOM 884 O O . SER A 1 108 ? 17.721 9.055 -38.938 1.00 52.38 108 SER A O 1
ATOM 886 N N . LEU A 1 10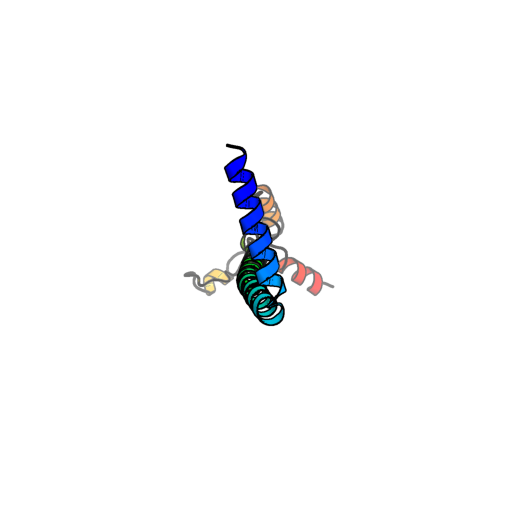9 ? 18.006 8.531 -36.777 1.00 48.41 109 LEU A N 1
ATOM 887 C CA . LEU A 1 109 ? 19.355 9.124 -36.686 1.00 48.41 109 LEU A CA 1
ATOM 888 C C . LEU A 1 109 ? 20.477 8.136 -36.320 1.00 48.41 109 LEU A C 1
ATOM 890 O O . LEU A 1 109 ? 21.626 8.543 -36.221 1.00 48.41 109 LEU A O 1
ATOM 894 N N . TYR A 1 110 ? 20.230 6.836 -36.158 1.00 46.81 110 TYR A N 1
ATOM 895 C CA . TYR A 1 110 ? 21.331 5.930 -35.785 1.00 46.81 110 TYR A CA 1
ATOM 896 C C . TYR A 1 110 ? 22.268 5.614 -36.963 1.00 46.81 110 TYR A C 1
ATOM 898 O O . TYR A 1 110 ? 23.483 5.538 -36.796 1.00 46.81 110 TYR A O 1
ATOM 906 N N . HIS A 1 111 ? 21.737 5.522 -38.187 1.00 45.56 111 HIS A N 1
ATOM 907 C CA . HIS A 1 111 ? 22.546 5.157 -39.357 1.00 45.56 111 HIS A CA 1
ATOM 908 C C . HIS A 1 111 ? 23.326 6.339 -39.971 1.00 45.56 111 HIS A C 1
ATOM 910 O O . HIS A 1 111 ? 24.306 6.128 -40.689 1.00 45.56 111 HIS A O 1
ATOM 916 N N . PHE A 1 112 ? 22.918 7.583 -39.687 1.00 45.47 112 PHE A N 1
ATOM 917 C CA . PHE A 1 112 ? 23.619 8.788 -40.149 1.00 45.47 112 PHE A CA 1
ATOM 918 C C . PHE A 1 112 ? 24.780 9.162 -39.215 1.00 45.47 112 PHE A C 1
ATOM 920 O O . PHE A 1 112 ? 25.853 9.538 -39.689 1.00 45.47 112 PHE A O 1
ATOM 927 N N . TRP A 1 113 ? 24.608 8.967 -37.901 1.00 37.22 113 TRP A N 1
ATOM 928 C CA . TRP A 1 113 ? 25.630 9.273 -36.893 1.00 37.22 113 TRP A CA 1
ATOM 929 C C . TRP A 1 113 ? 26.882 8.386 -37.040 1.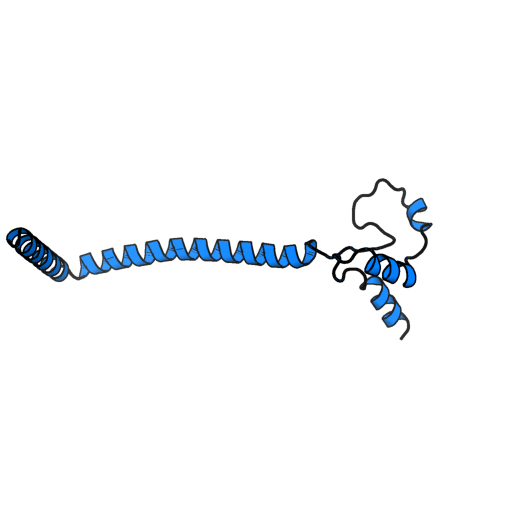00 37.22 113 TRP A C 1
ATOM 931 O O . TRP A 1 113 ? 27.999 8.903 -37.035 1.00 37.22 113 TRP A O 1
ATOM 941 N N . CYS A 1 114 ? 26.717 7.088 -37.343 1.00 46.38 114 CYS A N 1
ATOM 942 C CA . CYS A 1 114 ? 27.838 6.193 -37.679 1.00 46.38 114 CYS A CA 1
ATOM 943 C C . CYS A 1 114 ? 28.633 6.628 -38.924 1.00 46.38 114 CYS A C 1
ATOM 945 O O . CYS A 1 114 ? 29.824 6.341 -39.018 1.00 46.38 114 CYS A O 1
ATOM 947 N N . ARG A 1 115 ? 28.015 7.331 -39.887 1.00 51.09 115 ARG A N 1
ATOM 948 C CA . ARG A 1 115 ? 28.709 7.783 -41.106 1.00 51.09 115 ARG A CA 1
ATOM 949 C C . ARG A 1 115 ? 29.465 9.101 -40.914 1.00 51.09 115 ARG A C 1
ATOM 951 O O . ARG A 1 115 ? 30.432 9.328 -41.634 1.00 51.09 115 ARG A O 1
ATOM 958 N N . ILE A 1 116 ? 29.061 9.937 -39.953 1.00 46.69 116 ILE A N 1
ATOM 959 C CA . ILE A 1 116 ? 29.805 11.148 -39.562 1.00 46.69 116 ILE A CA 1
ATOM 960 C C . ILE A 1 116 ? 31.041 10.776 -38.733 1.00 46.69 116 ILE A C 1
ATOM 962 O O . ILE A 1 116 ? 32.119 11.291 -39.007 1.00 46.69 116 ILE A O 1
ATOM 966 N N . PHE A 1 117 ? 30.922 9.832 -37.793 1.00 39.62 117 PHE A N 1
ATOM 967 C CA . PHE A 1 117 ? 32.046 9.437 -36.931 1.00 39.62 117 PHE A CA 1
ATOM 968 C C . PHE A 1 117 ? 33.104 8.563 -37.626 1.00 39.62 117 PHE A C 1
ATOM 970 O O . PHE A 1 117 ? 34.232 8.507 -37.166 1.00 39.62 117 PHE A O 1
ATOM 977 N N . HIS A 1 118 ? 32.773 7.904 -38.743 1.00 40.84 118 HIS A N 1
ATOM 978 C CA . HIS A 1 118 ? 33.754 7.178 -39.569 1.00 40.84 118 HIS A CA 1
ATOM 979 C C . HIS A 1 118 ? 34.519 8.095 -40.549 1.00 40.84 118 HIS A C 1
ATOM 981 O O . HIS A 1 118 ? 35.415 7.639 -41.251 1.00 40.84 118 HIS A O 1
ATOM 987 N N . LYS A 1 119 ? 34.129 9.373 -40.662 1.00 40.75 119 LYS A N 1
ATOM 988 C CA . LYS A 1 119 ? 34.738 10.355 -41.577 1.00 40.75 119 LYS A CA 1
ATOM 989 C C . LYS A 1 119 ? 35.547 11.453 -40.867 1.00 40.75 119 LYS A C 1
ATOM 991 O O . LYS A 1 119 ? 36.011 12.366 -41.548 1.00 40.75 119 LYS A O 1
ATOM 996 N N . ILE A 1 120 ? 35.700 11.351 -39.546 1.00 41.50 120 ILE A N 1
ATOM 997 C CA . ILE A 1 120 ? 36.669 12.077 -38.705 1.00 41.50 120 ILE A CA 1
ATOM 998 C C . ILE A 1 120 ? 37.778 11.093 -38.347 1.00 41.50 120 ILE A C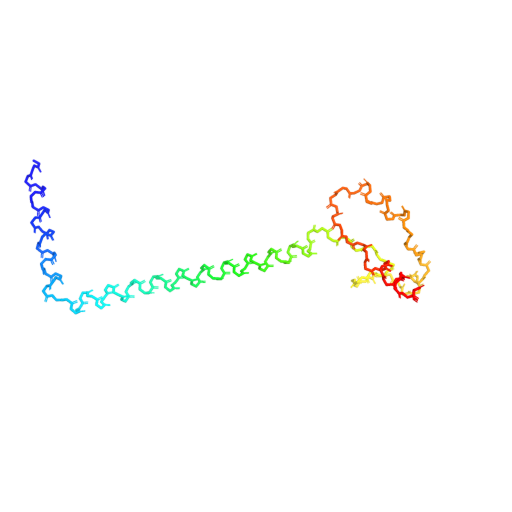 1
ATOM 1000 O O . ILE A 1 120 ? 38.953 11.508 -38.413 1.00 41.50 120 ILE A O 1
#

Sequence (120 aa):
MFIYIQLFKESFNFAIKALRDNKLRTFLSLLGVTVGIFSIISVLSAVDSLNRNIQENLSGLDKNAMYISKFSFGPTDVPRWQRLNFPQVTYSEYEFIRKEVPNVWNGSLYHFWCRIFHKI

pLDDT: mean 75.28, std 17.71, range [37.22, 97.81]

Secondary structure (DSSP, 8-state):
-HHHHHHHHHHHHHHHHHHHHTHHHHHHHHHHHHHHHHHHHHHHHHHHHHHHHHHHHHHHHHSS-----SS-SS--SS-HHHHHTSPPPPHHHHHHHHHH-TT--S---HHHHHHHHT--

Organism: NCBI:txid28188

InterPro domains:
  IPR025857 MacB-like periplasmic core domain [PF12704] (26-104)

Foldseek 3Di:
DVVVVVVVVVVVVVVVVVCVVPVVVNVVVVVVVVVVVVVVVVVVVVVVVVVVVVCVVVCVVPVAADEDFLDDPDDDPDDPVVSVPDDGDDPVNVVVCCVVPVRHPDHYCPVVVVVVVVVD

Radius of gyration: 33.79 Å; chains: 1; bounding box: 72×30×86 Å